Protein AF-A0A1I7V2T0-F1 (afdb_monomer_lite)

InterPro domains:
  IPR005047 7TM GPCR, serpentine receptor class xa (Srxa) [PF03383] (2-102)
  IPR005047 7TM GPCR, serpentine receptor class xa (Srxa) [PTHR23018] (2-102)

Structure (mmCIF, N/CA/C/O backbone):
data_AF-A0A1I7V2T0-F1
#
_entry.id   AF-A0A1I7V2T0-F1
#
loop_
_atom_site.group_PDB
_atom_site.id
_atom_site.type_symbol
_atom_site.label_atom_id
_atom_site.label_alt_id
_atom_site.label_comp_id
_atom_site.label_asym_id
_atom_site.label_entity_id
_atom_site.label_seq_id
_atom_site.pdbx_PDB_ins_code
_atom_site.Cartn_x
_atom_site.Cartn_y
_atom_site.Cartn_z
_atom_site.occupancy
_atom_site.B_iso_or_equiv
_atom_site.auth_seq_id
_atom_site.auth_comp_id
_atom_site.auth_asym_id
_atom_site.auth_atom_id
_atom_site.pdbx_PDB_model_num
ATOM 1 N N . MET A 1 1 ? -5.223 13.190 -27.766 1.00 43.44 1 MET A N 1
ATOM 2 C CA . MET A 1 1 ? -3.958 13.181 -28.528 1.00 43.44 1 MET A CA 1
ATOM 3 C C . MET A 1 1 ? -3.275 11.863 -28.229 1.00 43.44 1 MET A C 1
ATOM 5 O O . MET A 1 1 ? -2.917 11.641 -27.081 1.00 43.44 1 MET A O 1
ATOM 9 N N . ALA A 1 2 ? -3.218 10.951 -29.196 1.00 57.47 2 ALA A N 1
ATOM 10 C CA . ALA A 1 2 ? -2.451 9.721 -29.041 1.00 57.47 2 ALA A CA 1
ATOM 11 C C . ALA A 1 2 ? -0.997 10.034 -29.420 1.00 57.47 2 ALA A C 1
ATOM 13 O O . ALA A 1 2 ? -0.770 10.542 -30.513 1.00 57.47 2 ALA A O 1
ATOM 14 N N . MET A 1 3 ? -0.048 9.802 -28.508 1.00 62.03 3 MET A N 1
ATOM 15 C CA . MET A 1 3 ? 1.383 9.850 -28.834 1.00 62.03 3 MET A CA 1
ATOM 16 C C . MET A 1 3 ? 1.723 8.744 -29.842 1.00 62.03 3 MET A C 1
ATOM 18 O O . MET A 1 3 ? 1.101 7.676 -29.813 1.00 62.03 3 MET A O 1
ATOM 22 N N . GLU A 1 4 ? 2.686 9.035 -30.719 1.00 74.75 4 GLU A N 1
ATOM 23 C CA . GLU A 1 4 ? 3.308 8.081 -31.646 1.00 74.75 4 GLU A CA 1
ATOM 24 C C . GLU A 1 4 ? 3.986 6.930 -30.874 1.00 74.75 4 GLU A C 1
ATOM 26 O O . GLU A 1 4 ? 4.303 7.071 -29.691 1.00 74.75 4 GLU A O 1
ATOM 31 N N . ASP A 1 5 ? 4.165 5.770 -31.512 1.00 74.38 5 ASP A N 1
ATOM 32 C CA . ASP A 1 5 ? 4.470 4.524 -30.794 1.00 74.38 5 ASP A CA 1
ATOM 33 C C . ASP A 1 5 ? 5.898 4.485 -30.199 1.00 74.38 5 ASP A C 1
ATOM 35 O O . ASP A 1 5 ? 6.052 4.062 -29.055 1.00 74.38 5 ASP A O 1
ATOM 39 N N . GLU A 1 6 ? 6.926 5.005 -30.885 1.00 74.12 6 GLU A N 1
ATOM 40 C CA . GLU A 1 6 ? 8.302 5.094 -30.343 1.00 74.12 6 GLU A CA 1
ATOM 41 C C . GLU A 1 6 ? 8.414 5.934 -29.054 1.00 74.12 6 GLU A C 1
ATOM 43 O O . GLU A 1 6 ? 8.878 5.407 -28.036 1.00 74.12 6 GLU A O 1
ATOM 48 N N . PRO A 1 7 ? 7.964 7.207 -29.020 1.00 76.50 7 PRO A N 1
ATOM 49 C CA . PRO A 1 7 ? 8.045 8.005 -27.797 1.00 76.50 7 PRO A CA 1
ATOM 50 C C . PRO A 1 7 ? 7.133 7.457 -26.691 1.00 76.50 7 PRO A C 1
ATOM 52 O O . PRO A 1 7 ? 7.396 7.660 -25.503 1.00 76.50 7 PRO A O 1
ATOM 55 N N . TYR A 1 8 ? 6.067 6.737 -27.055 1.00 71.50 8 TYR A N 1
ATOM 56 C CA . TYR A 1 8 ? 5.198 6.067 -26.096 1.00 71.50 8 TYR A CA 1
ATOM 57 C C . TYR A 1 8 ? 5.885 4.876 -25.413 1.00 71.50 8 TYR A C 1
ATOM 59 O O . TYR A 1 8 ? 5.721 4.705 -24.203 1.00 71.50 8 TYR A O 1
ATOM 67 N N . GLU A 1 9 ? 6.665 4.066 -26.133 1.00 71.94 9 GLU A N 1
ATOM 68 C CA . GLU A 1 9 ? 7.402 2.943 -25.538 1.00 71.94 9 GLU A CA 1
ATOM 69 C C . GLU A 1 9 ? 8.498 3.406 -24.570 1.00 71.94 9 GLU A C 1
ATOM 71 O O . GLU A 1 9 ? 8.664 2.822 -23.493 1.00 71.94 9 GLU A O 1
ATOM 76 N N . GLU A 1 10 ? 9.203 4.487 -24.906 1.00 76.38 10 GLU A N 1
ATOM 77 C CA . GLU A 1 10 ? 10.219 5.080 -24.033 1.00 76.38 10 GLU A CA 1
ATOM 78 C C . GLU A 1 10 ? 9.585 5.662 -22.760 1.00 76.38 10 GLU A C 1
ATOM 80 O O . GLU A 1 10 ? 9.992 5.328 -21.640 1.00 76.38 10 GLU A O 1
ATOM 85 N N . PHE A 1 11 ? 8.500 6.429 -22.913 1.00 75.12 11 PHE A N 1
ATOM 86 C CA . PHE A 1 11 ? 7.703 6.912 -21.787 1.00 75.12 11 PHE A CA 1
ATOM 87 C C . PHE A 1 11 ? 7.190 5.753 -20.920 1.00 75.12 11 PHE A C 1
ATOM 89 O O . PHE A 1 11 ? 7.283 5.784 -19.692 1.00 75.12 11 PHE A O 1
ATOM 96 N N . ARG A 1 12 ? 6.694 4.683 -21.549 1.00 72.88 12 ARG A N 1
ATOM 97 C CA . ARG A 1 12 ? 6.184 3.485 -20.876 1.00 72.88 12 ARG A CA 1
ATOM 98 C C . ARG A 1 12 ? 7.263 2.733 -20.100 1.00 72.88 12 ARG A C 1
ATOM 100 O O . ARG A 1 12 ? 6.936 2.148 -19.067 1.00 72.88 12 ARG A O 1
ATOM 107 N N . ARG A 1 13 ? 8.512 2.720 -20.566 1.00 70.81 13 ARG A N 1
ATOM 108 C CA . ARG A 1 13 ? 9.634 2.092 -19.850 1.00 70.81 13 ARG A CA 1
ATOM 109 C C . ARG A 1 13 ? 10.049 2.881 -18.616 1.00 70.81 13 ARG A C 1
ATOM 111 O O . ARG A 1 13 ? 10.285 2.274 -17.577 1.00 70.81 13 ARG A O 1
ATOM 118 N N . VAL A 1 14 ? 10.118 4.206 -18.725 1.00 73.25 14 VAL A N 1
ATOM 119 C CA . VAL A 1 14 ? 10.617 5.070 -17.643 1.00 73.25 14 VAL A CA 1
ATOM 120 C C . VAL A 1 14 ? 9.523 5.378 -16.619 1.00 73.25 14 VAL A C 1
ATOM 122 O O . VAL A 1 14 ? 9.714 5.187 -15.420 1.00 73.25 14 VAL A O 1
ATOM 125 N N . PHE A 1 15 ? 8.353 5.820 -17.080 1.00 75.44 15 PHE A N 1
ATOM 126 C CA . PHE A 1 15 ? 7.267 6.285 -16.214 1.00 75.44 15 PHE A CA 1
ATOM 127 C C . PHE A 1 15 ? 6.215 5.217 -15.926 1.00 75.44 15 PHE A C 1
ATOM 129 O O . PHE A 1 15 ? 5.570 5.276 -14.882 1.00 75.44 15 PHE A O 1
ATOM 136 N N . GLY A 1 16 ? 6.044 4.228 -16.807 1.00 72.94 16 GLY A N 1
ATOM 137 C CA . GLY A 1 16 ? 5.011 3.195 -16.664 1.00 72.94 16 GLY A CA 1
ATOM 138 C C . GLY A 1 16 ? 5.056 2.444 -15.326 1.00 72.94 16 GLY A C 1
ATOM 139 O O . GLY A 1 16 ? 4.032 2.413 -14.641 1.00 72.94 16 GLY A O 1
ATOM 140 N N . PRO A 1 17 ? 6.212 1.905 -14.890 1.00 70.94 17 PRO A N 1
ATOM 141 C CA . PRO A 1 17 ? 6.327 1.206 -13.607 1.00 70.94 17 PRO A CA 1
ATOM 142 C C . PRO A 1 17 ? 6.006 2.097 -12.396 1.00 70.94 17 PRO A C 1
ATOM 144 O O . PRO A 1 17 ? 5.249 1.698 -11.511 1.00 70.94 17 PRO A O 1
ATOM 147 N N . ILE A 1 18 ? 6.522 3.331 -12.384 1.00 75.62 18 ILE A N 1
ATOM 148 C CA . ILE A 1 18 ? 6.302 4.299 -11.296 1.00 75.62 18 ILE A CA 1
ATO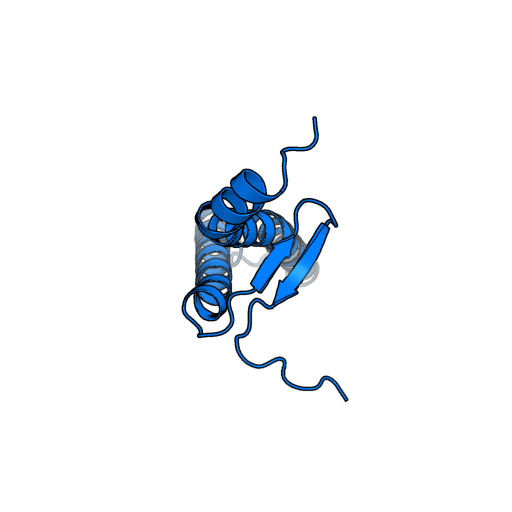M 149 C C . ILE A 1 18 ? 4.821 4.669 -11.216 1.00 75.62 18 ILE A C 1
ATOM 151 O O . ILE A 1 18 ? 4.216 4.640 -10.142 1.00 75.62 18 ILE A O 1
ATOM 155 N N . LEU A 1 19 ? 4.224 4.997 -12.360 1.00 78.00 19 LEU A N 1
ATOM 156 C CA . LEU A 1 19 ? 2.826 5.384 -12.453 1.00 78.00 19 LEU A CA 1
ATOM 157 C C . LEU A 1 19 ? 1.907 4.221 -12.070 1.00 78.00 19 LEU A C 1
ATOM 159 O O . LEU A 1 19 ? 0.942 4.421 -11.342 1.00 78.00 19 LEU A O 1
ATOM 163 N N . THR A 1 20 ? 2.248 3.000 -12.487 1.00 76.19 20 THR A N 1
ATOM 164 C CA . THR A 1 20 ? 1.506 1.778 -12.158 1.00 76.19 20 THR A CA 1
ATOM 165 C C . THR A 1 20 ? 1.426 1.548 -10.655 1.00 76.19 20 THR A C 1
ATOM 167 O O . THR A 1 20 ? 0.336 1.325 -10.129 1.00 76.19 20 THR A O 1
ATOM 170 N N . ILE A 1 21 ? 2.552 1.647 -9.949 1.00 77.81 21 ILE A N 1
ATOM 171 C CA . ILE A 1 21 ? 2.595 1.448 -8.496 1.00 77.81 21 ILE A CA 1
ATOM 172 C C . ILE A 1 21 ? 1.808 2.525 -7.773 1.00 77.81 21 ILE A C 1
ATOM 174 O O . ILE A 1 21 ? 1.004 2.204 -6.904 1.00 77.81 21 ILE A O 1
ATOM 178 N N . ASN A 1 22 ? 1.992 3.789 -8.156 1.00 81.12 22 ASN A N 1
ATOM 179 C CA . ASN A 1 22 ? 1.267 4.890 -7.534 1.00 81.12 22 ASN A CA 1
ATOM 180 C C . ASN A 1 22 ? -0.242 4.758 -7.773 1.00 81.12 22 ASN A C 1
ATOM 182 O O . ASN A 1 22 ? -1.015 4.821 -6.824 1.00 81.12 22 ASN A O 1
ATOM 186 N N . CYS A 1 23 ? -0.676 4.510 -9.011 1.00 78.81 23 CYS A N 1
ATOM 187 C CA . CYS A 1 23 ? -2.091 4.308 -9.324 1.00 78.81 23 CYS A CA 1
ATOM 188 C C . CYS A 1 23 ? -2.688 3.121 -8.559 1.00 78.81 23 CYS A C 1
ATOM 190 O O . CYS A 1 23 ? -3.786 3.242 -8.021 1.00 78.81 23 CYS A O 1
ATOM 192 N N . THR A 1 24 ? -1.966 2.001 -8.472 1.00 80.69 24 THR A N 1
ATOM 193 C CA . THR A 1 24 ? -2.431 0.819 -7.730 1.00 80.69 24 THR A CA 1
ATOM 194 C C . THR A 1 24 ? -2.501 1.109 -6.231 1.00 80.69 24 THR A C 1
ATOM 196 O O . THR A 1 24 ? -3.508 0.807 -5.600 1.00 80.69 24 THR A O 1
ATOM 199 N N . PHE A 1 25 ? -1.505 1.803 -5.674 1.00 83.69 25 PHE A N 1
ATOM 200 C CA . PHE A 1 25 ? -1.518 2.248 -4.283 1.00 83.69 25 PHE A CA 1
ATOM 201 C C . PHE A 1 25 ? -2.725 3.150 -3.984 1.00 83.69 25 PHE A C 1
ATOM 203 O O . PHE A 1 25 ? -3.459 2.894 -3.033 1.00 83.69 25 PHE A O 1
ATOM 210 N N . PHE A 1 26 ? -2.982 4.169 -4.811 1.00 84.56 26 PHE A N 1
ATOM 211 C CA . PHE A 1 26 ? -4.133 5.062 -4.636 1.00 84.56 26 PHE A CA 1
ATOM 212 C C . PHE A 1 26 ? -5.482 4.360 -4.817 1.00 84.56 26 PHE A C 1
ATOM 214 O O . PHE A 1 26 ? -6.477 4.835 -4.274 1.00 84.56 26 PHE A O 1
ATOM 221 N N . TYR A 1 27 ? -5.529 3.252 -5.554 1.00 83.12 27 TYR A N 1
ATOM 222 C CA . TYR A 1 27 ? -6.728 2.433 -5.701 1.00 83.12 27 TYR A CA 1
ATOM 223 C C . TYR A 1 27 ? -6.958 1.509 -4.493 1.00 83.12 27 TYR A C 1
ATOM 225 O O . TYR A 1 27 ? -8.066 1.447 -3.963 1.00 83.12 27 TYR A O 1
ATOM 233 N N . GLU A 1 28 ? -5.921 0.815 -4.019 1.00 82.69 28 GLU A N 1
ATOM 234 C CA . GLU A 1 28 ? -6.039 -0.143 -2.912 1.00 82.69 28 GLU A CA 1
ATOM 235 C C . GLU A 1 28 ? -6.121 0.530 -1.536 1.00 82.69 28 GLU A C 1
ATOM 237 O O . GLU A 1 28 ? -6.867 0.091 -0.660 1.00 82.69 28 GLU A O 1
ATOM 242 N N . HIS A 1 29 ? -5.398 1.632 -1.332 1.00 84.00 29 HIS A N 1
ATOM 243 C CA . HIS A 1 29 ? -5.374 2.352 -0.063 1.00 84.00 29 HIS A CA 1
ATOM 244 C C . HIS A 1 29 ? -6.773 2.749 0.468 1.00 84.00 29 HIS A C 1
ATOM 246 O O . HIS A 1 29 ? -7.078 2.420 1.620 1.00 84.00 29 HIS A O 1
ATOM 252 N N . PRO A 1 30 ? -7.677 3.380 -0.313 1.00 86.50 30 PRO A N 1
ATOM 253 C CA . PRO A 1 30 ? -9.024 3.708 0.159 1.00 86.50 30 PRO A CA 1
ATOM 254 C C . PRO A 1 30 ? -9.885 2.471 0.458 1.00 86.50 30 PRO A C 1
ATOM 256 O O . PRO A 1 30 ? -10.734 2.533 1.352 1.00 86.50 30 PRO A O 1
ATOM 259 N N . LEU A 1 31 ? -9.662 1.340 -0.225 1.00 87.38 31 LEU A N 1
ATOM 260 C CA . LEU A 1 31 ? -10.334 0.074 0.090 1.00 87.38 31 LEU A CA 1
ATOM 261 C C . LEU A 1 31 ? -9.917 -0.431 1.477 1.00 87.38 31 LEU A C 1
ATOM 263 O O . LEU A 1 31 ? -10.779 -0.755 2.297 1.00 87.38 31 LEU A O 1
ATOM 267 N N . TYR A 1 32 ? -8.617 -0.412 1.784 1.00 84.69 32 TYR A N 1
ATOM 268 C CA . TYR A 1 32 ? -8.111 -0.783 3.109 1.00 84.69 32 TYR A CA 1
ATOM 269 C C . TYR A 1 32 ? -8.609 0.149 4.218 1.00 84.69 32 TYR A C 1
ATOM 271 O O . TYR A 1 32 ? -9.003 -0.323 5.287 1.00 84.69 32 TYR A O 1
ATOM 279 N N . LEU A 1 33 ? -8.656 1.462 3.971 1.00 86.31 33 LEU A N 1
ATOM 280 C CA . LEU A 1 33 ? -9.212 2.422 4.931 1.00 86.31 33 LEU A CA 1
ATOM 281 C C . LEU A 1 33 ? -10.699 2.180 5.191 1.00 86.31 33 LEU A C 1
ATOM 283 O O . LEU A 1 33 ? -11.155 2.263 6.332 1.00 86.31 33 LEU A O 1
ATOM 287 N N . THR A 1 34 ? -11.453 1.849 4.144 1.00 88.31 34 THR A N 1
ATOM 288 C CA . THR A 1 34 ? -12.880 1.544 4.253 1.00 88.31 34 THR A CA 1
ATOM 289 C C . THR A 1 34 ? -13.102 0.270 5.066 1.00 88.31 34 THR A C 1
ATOM 291 O O . THR A 1 34 ? -13.926 0.269 5.979 1.00 88.31 34 THR A O 1
ATOM 294 N N . LEU A 1 35 ? -12.318 -0.785 4.817 1.00 87.69 35 LEU A N 1
ATOM 295 C CA . LEU A 1 35 ? -12.308 -2.003 5.635 1.00 87.69 35 LEU A CA 1
ATOM 296 C C . LEU A 1 35 ? -12.017 -1.701 7.110 1.00 87.69 35 LEU A C 1
ATOM 298 O O . LEU A 1 35 ? -12.736 -2.176 7.989 1.00 87.69 35 LEU A O 1
ATOM 302 N N . LEU A 1 36 ? -11.015 -0.866 7.389 1.00 86.25 36 LEU A N 1
ATOM 303 C CA . LEU A 1 36 ? -10.652 -0.478 8.751 1.00 86.25 36 LEU A CA 1
ATOM 304 C C . LEU A 1 36 ? -11.802 0.268 9.449 1.00 86.25 36 LEU A C 1
ATOM 306 O O . LEU A 1 36 ? -12.150 -0.058 10.587 1.00 86.25 36 LEU A O 1
ATOM 310 N N . MET A 1 37 ? -12.447 1.212 8.758 1.00 85.44 37 MET A N 1
ATOM 311 C CA . MET A 1 37 ? -13.620 1.923 9.279 1.00 85.44 37 MET A CA 1
ATOM 312 C C . MET A 1 37 ? -14.821 0.995 9.519 1.00 85.44 37 MET A C 1
ATOM 314 O O . MET A 1 37 ? -15.550 1.176 10.496 1.00 85.44 37 MET A O 1
ATOM 318 N N . ILE A 1 38 ? -15.031 -0.012 8.665 1.00 89.06 38 ILE A N 1
ATOM 319 C CA . ILE A 1 38 ? -16.078 -1.026 8.861 1.00 89.06 38 ILE A CA 1
ATOM 320 C C . ILE A 1 38 ? -15.789 -1.848 10.119 1.00 89.06 38 ILE A C 1
ATOM 322 O O . ILE A 1 38 ? -16.666 -1.979 10.970 1.00 89.06 38 ILE A O 1
ATOM 326 N N . ILE A 1 39 ? -14.558 -2.340 10.287 1.00 86.50 39 ILE A N 1
ATOM 327 C CA . ILE A 1 39 ? -14.149 -3.106 11.475 1.00 86.50 39 ILE A CA 1
ATOM 328 C C . ILE A 1 39 ? -14.342 -2.271 12.744 1.00 86.50 39 ILE A C 1
ATOM 330 O O . ILE A 1 39 ? -14.896 -2.763 13.726 1.00 86.50 39 ILE A O 1
ATOM 334 N N . GLN A 1 40 ? -13.959 -0.992 12.711 1.00 83.81 40 GLN A N 1
ATOM 335 C CA . GLN A 1 40 ? -14.185 -0.066 13.819 1.00 83.81 40 GLN A CA 1
ATOM 336 C C . GLN A 1 40 ? -15.673 0.043 14.179 1.00 83.81 40 GLN A C 1
ATOM 338 O O . GLN A 1 40 ? -16.025 -0.014 15.359 1.00 83.81 40 GLN A O 1
ATOM 343 N N . ARG A 1 41 ? -16.554 0.181 13.177 1.00 84.62 41 ARG A N 1
ATOM 344 C CA . ARG A 1 41 ? -18.009 0.262 13.386 1.00 84.62 41 ARG A CA 1
ATOM 345 C C . ARG A 1 41 ? -18.577 -1.032 13.958 1.00 84.62 41 ARG A C 1
ATOM 347 O O . ARG A 1 41 ? -19.373 -0.966 14.887 1.00 84.62 41 ARG A O 1
ATOM 354 N N . ILE A 1 42 ? -18.141 -2.189 13.462 1.00 87.25 42 ILE A N 1
ATOM 355 C CA . ILE A 1 42 ? -18.548 -3.498 13.992 1.00 87.25 42 ILE A CA 1
ATOM 356 C C . ILE A 1 42 ? -18.123 -3.622 15.461 1.00 87.25 42 ILE A C 1
ATOM 358 O O . ILE A 1 42 ? -18.928 -3.980 16.317 1.00 87.25 42 ILE A O 1
ATOM 362 N N . TYR A 1 43 ? -16.880 -3.260 15.779 1.00 81.44 43 TYR A N 1
ATOM 363 C CA . TYR A 1 43 ? -16.353 -3.357 17.137 1.00 81.44 43 TYR A CA 1
ATOM 364 C C . TYR A 1 43 ? -17.082 -2.432 18.123 1.00 81.44 43 TYR A C 1
ATOM 366 O O . TYR A 1 43 ? -17.369 -2.834 19.250 1.00 81.44 43 TYR A O 1
ATOM 374 N N . ALA A 1 44 ? -17.442 -1.221 17.687 1.00 82.19 44 ALA A N 1
ATOM 375 C CA . ALA A 1 44 ? -18.227 -0.282 18.486 1.00 82.19 44 ALA A CA 1
ATOM 376 C C . ALA A 1 44 ? -19.646 -0.797 18.798 1.00 82.19 44 ALA A C 1
ATOM 378 O O . ALA A 1 44 ? -20.170 -0.504 19.869 1.00 82.19 44 ALA A O 1
ATOM 379 N N . VAL A 1 45 ? -20.253 -1.584 17.899 1.00 83.50 45 VAL A N 1
ATOM 380 C CA . VAL A 1 45 ? -21.568 -2.212 18.127 1.00 83.50 45 VAL A CA 1
ATOM 381 C C . VAL A 1 45 ? -21.485 -3.313 19.187 1.00 83.50 45 VAL A C 1
ATOM 383 O O . VAL A 1 45 ? -22.352 -3.389 20.054 1.00 83.50 45 VAL A O 1
ATOM 386 N N . PHE A 1 46 ? -20.439 -4.144 19.160 1.00 82.88 46 PHE A N 1
ATOM 387 C CA . PHE A 1 46 ? -20.268 -5.218 20.146 1.00 82.88 46 PHE A CA 1
ATOM 388 C C . PHE A 1 46 ? -19.792 -4.718 21.519 1.00 82.88 46 PHE A C 1
ATOM 390 O O . PHE A 1 46 ? -20.161 -5.281 22.550 1.00 82.88 46 PHE A O 1
ATOM 397 N N . GLN A 1 47 ? -18.951 -3.683 21.554 1.00 77.00 47 GLN A N 1
ATOM 398 C CA . GLN A 1 47 ? -18.334 -3.157 22.775 1.00 77.00 47 GLN A CA 1
ATOM 399 C C . GLN A 1 47 ? -18.365 -1.615 22.768 1.00 77.00 47 GLN A C 1
ATOM 401 O O . GLN A 1 47 ? -17.347 -0.977 22.481 1.00 77.00 47 GLN A O 1
ATOM 406 N N . PRO A 1 48 ? -19.499 -0.987 23.135 1.00 66.88 48 PRO A N 1
ATOM 407 C CA . PRO A 1 48 ? -19.674 0.469 23.057 1.00 66.88 48 PRO A CA 1
ATOM 408 C C . PRO A 1 48 ? -18.745 1.271 23.988 1.00 66.88 48 PRO A C 1
ATOM 410 O O . PRO A 1 48 ? -18.549 2.464 23.776 1.00 66.88 48 PRO A O 1
ATOM 413 N N . PHE A 1 49 ? -18.137 0.630 24.994 1.00 63.66 49 PHE A N 1
ATOM 414 C CA . PHE A 1 49 ? -17.241 1.267 25.971 1.00 63.66 49 PHE A CA 1
ATOM 415 C C . PHE A 1 49 ? -15.746 0.965 25.769 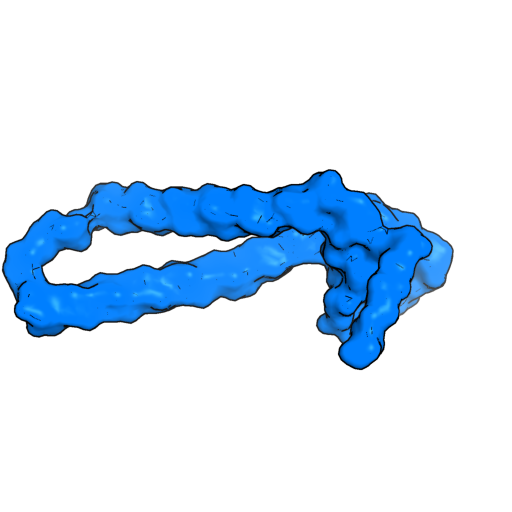1.00 63.66 49 PHE A C 1
ATOM 417 O O . PHE A 1 49 ? -14.921 1.368 26.593 1.00 63.66 49 PHE A O 1
ATOM 424 N N . ASN A 1 50 ? -15.348 0.289 24.685 1.00 60.06 50 ASN A N 1
ATOM 425 C CA . ASN A 1 50 ? -13.939 -0.059 24.495 1.00 60.06 50 ASN A CA 1
ATOM 426 C C . ASN A 1 50 ? -13.090 1.118 23.987 1.00 60.06 50 ASN A C 1
ATOM 428 O O . ASN A 1 50 ? -13.208 1.569 22.850 1.00 60.06 50 ASN A O 1
ATOM 432 N N . ARG A 1 51 ? -12.115 1.544 24.805 1.00 62.91 51 ARG A N 1
ATOM 433 C CA . ARG A 1 51 ? -11.144 2.624 24.517 1.00 62.91 51 ARG A CA 1
ATOM 434 C C . ARG A 1 51 ? -9.988 2.201 23.591 1.00 62.91 51 ARG A C 1
ATOM 436 O O . ARG A 1 51 ? -8.925 2.824 23.577 1.00 62.91 51 ARG A O 1
ATOM 443 N N . HIS A 1 52 ? -10.171 1.120 22.833 1.00 62.16 52 HIS A N 1
ATOM 444 C CA . HIS A 1 52 ? -9.162 0.599 21.906 1.00 62.16 52 HIS A CA 1
ATOM 445 C C . HIS A 1 52 ? -9.019 1.477 20.652 1.00 62.16 52 HIS A C 1
ATOM 447 O O . HIS A 1 52 ? -7.905 1.659 20.164 1.00 62.16 52 HIS A O 1
ATOM 453 N N . PHE A 1 53 ? -10.107 2.114 20.209 1.00 61.25 53 PHE A N 1
ATOM 454 C CA . PHE A 1 53 ? -10.145 3.023 19.059 1.00 61.25 53 PHE A CA 1
ATOM 455 C C . PHE A 1 53 ? -10.049 4.499 19.479 1.00 61.25 53 PHE A C 1
ATOM 457 O O . PHE A 1 53 ? -10.942 5.302 19.226 1.00 61.25 53 PHE A O 1
ATOM 464 N N . THR A 1 54 ? -8.956 4.871 20.149 1.00 69.69 54 THR A N 1
ATOM 465 C CA . THR A 1 54 ? -8.649 6.294 20.383 1.00 69.69 54 THR A CA 1
ATOM 466 C C . THR A 1 54 ? -8.002 6.906 19.134 1.00 69.69 54 THR A C 1
ATOM 468 O O . THR A 1 54 ? -7.249 6.217 18.440 1.00 69.69 54 THR A O 1
ATOM 471 N N . THR A 1 55 ? -8.232 8.196 18.865 1.00 70.31 55 THR A N 1
ATOM 472 C CA . THR A 1 55 ? -7.763 8.907 17.654 1.00 70.31 55 THR A CA 1
ATOM 473 C C . THR A 1 55 ? -6.268 8.709 17.373 1.00 70.31 55 THR A C 1
ATOM 475 O O . THR A 1 55 ? -5.872 8.524 16.225 1.00 70.31 55 THR A O 1
ATOM 478 N N . GLY A 1 56 ? -5.434 8.662 18.419 1.00 74.19 56 GLY A N 1
ATOM 479 C CA . GLY A 1 56 ? -3.991 8.435 18.281 1.00 74.19 56 GLY A CA 1
ATOM 480 C C . GLY A 1 56 ? -3.608 7.019 17.829 1.00 74.19 56 GLY A C 1
ATOM 481 O O . GLY A 1 56 ? -2.691 6.859 17.032 1.00 74.19 56 GLY A O 1
ATOM 482 N N . LYS A 1 57 ? -4.325 5.980 18.280 1.00 77.56 57 LYS A N 1
ATOM 483 C CA . LYS A 1 57 ? -4.057 4.592 17.858 1.00 77.56 57 LYS A CA 1
ATOM 484 C C . LYS A 1 57 ? -4.547 4.337 16.433 1.00 77.56 57 LYS A C 1
ATOM 486 O O . LYS A 1 57 ? -3.890 3.620 15.689 1.00 77.56 57 LYS A O 1
ATOM 491 N N . LEU A 1 58 ? -5.651 4.975 16.036 1.00 79.88 58 LEU A N 1
ATOM 492 C CA . LEU A 1 58 ? -6.189 4.896 14.675 1.00 79.88 58 LEU A CA 1
ATOM 493 C C . LEU A 1 58 ? -5.179 5.384 13.626 1.00 79.88 58 LEU A C 1
ATOM 495 O O . LEU A 1 58 ? -4.998 4.735 12.599 1.00 79.88 58 LEU A O 1
ATOM 499 N N 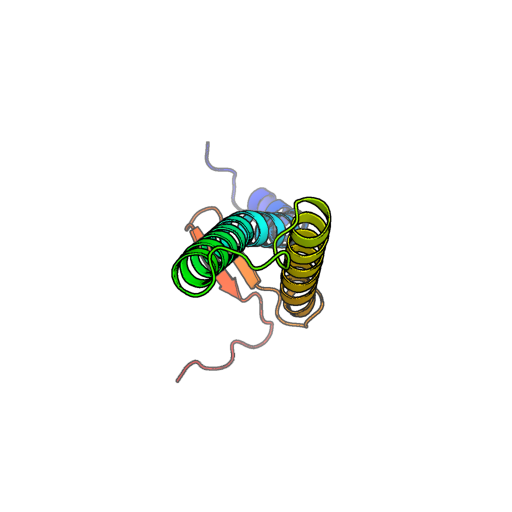. TRP A 1 59 ? -4.480 6.484 13.916 1.00 81.50 59 TRP A N 1
ATOM 500 C CA . TRP A 1 59 ? -3.410 7.002 13.061 1.00 81.50 59 TRP A CA 1
ATOM 501 C C . TRP A 1 59 ? -2.268 6.002 12.875 1.00 81.50 59 TRP A C 1
ATOM 503 O O . TRP A 1 59 ? -1.779 5.830 11.762 1.00 81.50 59 TRP A O 1
ATOM 513 N N . ILE A 1 60 ? -1.888 5.295 13.941 1.00 84.94 60 ILE A N 1
ATOM 514 C CA . ILE A 1 60 ? -0.852 4.257 13.879 1.00 84.94 60 ILE A CA 1
ATOM 515 C C . ILE A 1 60 ? -1.324 3.079 13.018 1.00 84.94 60 ILE A C 1
ATOM 517 O O . ILE A 1 60 ? -0.581 2.640 12.145 1.00 84.94 60 ILE A O 1
ATOM 521 N N . TYR A 1 61 ? -2.558 2.596 13.204 1.00 82.94 61 TYR A N 1
ATOM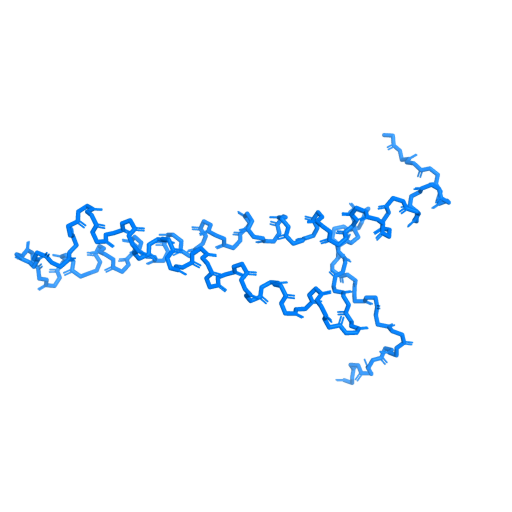 522 C CA . TYR A 1 61 ? -3.103 1.509 12.380 1.00 82.94 61 TYR A CA 1
ATOM 523 C C . TYR A 1 61 ? -3.174 1.887 10.895 1.00 82.94 61 TYR A C 1
ATOM 525 O O . TYR A 1 61 ? -2.779 1.096 10.043 1.00 82.94 61 TYR A O 1
ATOM 533 N N . CYS A 1 62 ? -3.614 3.110 10.591 1.00 84.06 62 CYS A N 1
ATOM 534 C CA . CYS A 1 62 ? -3.619 3.651 9.235 1.00 84.06 62 CYS A CA 1
ATOM 535 C C . CYS A 1 62 ? -2.198 3.712 8.647 1.00 84.06 62 CYS A C 1
ATOM 537 O O . CYS A 1 62 ? -1.962 3.216 7.549 1.00 84.06 62 CYS A O 1
ATOM 539 N N . GLY A 1 63 ? -1.230 4.235 9.408 1.00 85.75 63 GLY A N 1
ATOM 540 C CA . GLY A 1 63 ? 0.167 4.322 8.983 1.00 85.75 63 GLY A CA 1
ATOM 541 C C . GLY A 1 63 ? 0.805 2.958 8.708 1.00 85.75 63 GLY A C 1
ATOM 542 O O . GLY A 1 63 ? 1.460 2.788 7.682 1.00 85.75 63 GLY A O 1
ATOM 543 N N . ILE A 1 64 ? 0.570 1.965 9.573 1.00 87.62 64 ILE A N 1
ATOM 544 C CA . ILE A 1 64 ? 1.071 0.594 9.378 1.00 87.62 64 ILE A CA 1
ATOM 545 C C . ILE A 1 64 ? 0.462 -0.030 8.114 1.00 87.62 64 ILE A C 1
ATOM 547 O O . ILE A 1 64 ? 1.189 -0.622 7.319 1.00 87.62 64 ILE A O 1
ATOM 551 N N . MET A 1 65 ? -0.846 0.140 7.892 1.00 85.25 65 MET A N 1
ATOM 552 C CA . MET A 1 65 ? -1.531 -0.372 6.697 1.00 85.25 65 MET A CA 1
ATOM 553 C C . MET A 1 65 ? -1.011 0.269 5.405 1.00 85.25 65 MET A C 1
ATOM 555 O O . MET A 1 65 ? -0.796 -0.430 4.413 1.00 85.25 65 MET A O 1
ATOM 559 N N . THR A 1 66 ? -0.759 1.580 5.419 1.00 85.44 66 THR A N 1
ATOM 560 C CA . THR A 1 66 ? -0.115 2.293 4.308 1.00 85.44 66 THR A CA 1
ATOM 561 C C . THR A 1 66 ? 1.255 1.708 3.998 1.00 85.44 66 THR A C 1
ATOM 563 O O . THR A 1 66 ? 1.545 1.394 2.845 1.00 85.44 66 THR A O 1
ATOM 566 N N . LEU A 1 67 ? 2.082 1.520 5.028 1.00 86.69 67 LEU A N 1
ATOM 567 C CA . LEU A 1 67 ? 3.442 1.012 4.877 1.00 86.69 67 LEU A CA 1
ATOM 568 C C . LEU A 1 67 ? 3.445 -0.423 4.330 1.00 86.69 67 LEU A C 1
ATOM 570 O O . LEU A 1 67 ? 4.196 -0.736 3.412 1.00 86.69 67 LEU A O 1
ATOM 574 N N . PHE A 1 68 ? 2.559 -1.276 4.846 1.00 85.50 68 PHE A N 1
ATOM 575 C CA . PHE A 1 68 ? 2.412 -2.659 4.396 1.00 85.50 68 PHE A CA 1
ATOM 576 C C . PHE A 1 68 ? 1.952 -2.754 2.934 1.00 85.50 68 PHE A C 1
ATOM 578 O O . PHE A 1 68 ? 2.512 -3.532 2.159 1.00 85.50 68 PHE A O 1
ATOM 585 N N . SER A 1 69 ? 0.979 -1.926 2.539 1.00 81.38 69 SER A N 1
ATOM 586 C CA . SER A 1 69 ? 0.503 -1.853 1.150 1.00 81.38 69 SER A CA 1
ATOM 587 C C . SER A 1 69 ? 1.629 -1.406 0.215 1.00 81.38 69 SER A C 1
ATOM 589 O O . SER A 1 69 ? 1.862 -2.018 -0.824 1.00 81.38 69 SER A O 1
ATOM 591 N N . TRP A 1 70 ? 2.396 -0.391 0.624 1.00 80.50 70 TRP A N 1
ATOM 592 C CA . TRP A 1 70 ? 3.524 0.119 -0.153 1.00 80.50 70 TRP A CA 1
ATOM 593 C C . TRP A 1 70 ? 4.628 -0.927 -0.337 1.00 80.50 70 TRP A C 1
ATOM 595 O O . TRP A 1 70 ? 5.131 -1.103 -1.443 1.00 80.50 70 TRP A O 1
ATOM 605 N N . ILE A 1 71 ? 4.986 -1.654 0.727 1.00 82.62 71 ILE A N 1
ATOM 606 C CA . ILE A 1 71 ? 5.986 -2.731 0.668 1.00 82.62 71 ILE A CA 1
ATOM 607 C C . ILE A 1 71 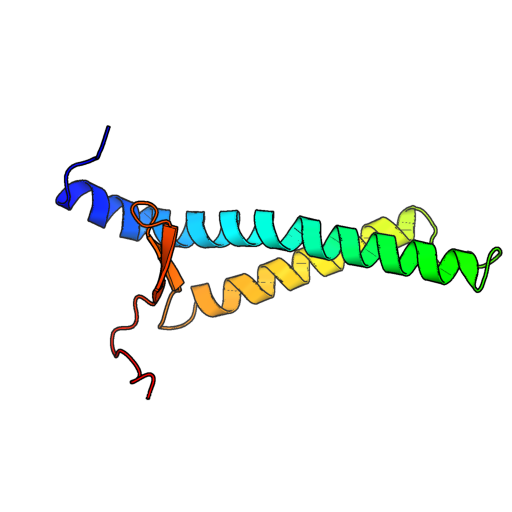? 5.511 -3.857 -0.254 1.00 82.62 71 ILE A C 1
ATOM 609 O O . ILE A 1 71 ? 6.283 -4.326 -1.086 1.00 82.62 71 ILE A O 1
ATOM 613 N N . SER A 1 72 ? 4.238 -4.248 -0.154 1.00 77.31 72 SER A N 1
ATOM 614 C CA . SER A 1 72 ? 3.656 -5.309 -0.986 1.00 77.31 72 SER A CA 1
ATOM 615 C C . SER A 1 72 ? 3.702 -4.971 -2.479 1.00 77.31 72 SER A C 1
ATOM 617 O O . SER A 1 72 ? 3.954 -5.852 -3.295 1.00 77.31 72 SER A O 1
ATOM 619 N N . LEU A 1 73 ? 3.539 -3.691 -2.832 1.00 74.75 73 LEU A N 1
ATOM 620 C CA . LEU A 1 73 ? 3.671 -3.170 -4.198 1.00 74.75 73 LEU A CA 1
ATOM 621 C C . LEU A 1 73 ? 5.130 -3.005 -4.654 1.00 74.75 73 LEU A C 1
ATOM 623 O O . LEU A 1 73 ? 5.416 -3.062 -5.849 1.00 74.75 73 LEU A O 1
ATOM 627 N N . LEU A 1 74 ? 6.065 -2.832 -3.718 1.00 75.19 74 LEU A N 1
ATOM 628 C CA . LEU A 1 74 ? 7.497 -2.732 -4.007 1.00 75.19 74 LEU A CA 1
ATOM 629 C C . LEU A 1 74 ? 8.108 -4.088 -4.401 1.00 75.19 74 LEU A C 1
ATOM 631 O O . LEU A 1 74 ? 9.045 -4.144 -5.191 1.00 75.19 74 LEU A O 1
ATOM 635 N N . ILE A 1 75 ? 7.580 -5.193 -3.872 1.00 72.06 75 ILE A N 1
ATOM 636 C CA . ILE A 1 75 ? 8.052 -6.554 -4.178 1.00 72.06 75 ILE A CA 1
ATOM 637 C C . ILE A 1 75 ? 7.968 -6.883 -5.686 1.00 72.06 75 ILE A C 1
ATOM 639 O O . ILE A 1 75 ? 8.991 -7.273 -6.259 1.00 72.06 75 ILE A O 1
ATOM 643 N N . PRO A 1 76 ? 6.821 -6.704 -6.378 1.00 65.50 76 PRO A N 1
ATOM 644 C CA . PRO A 1 76 ? 6.739 -6.923 -7.823 1.00 65.50 76 PRO A CA 1
ATOM 645 C C . PRO A 1 76 ? 7.472 -5.849 -8.641 1.00 65.50 76 PRO A C 1
ATOM 647 O O . PRO A 1 76 ? 7.745 -6.08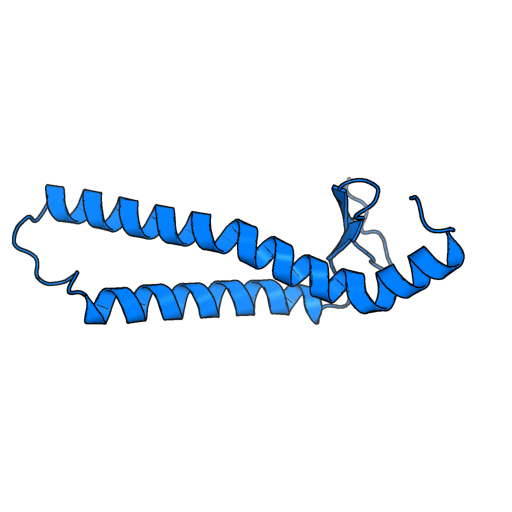2 -9.814 1.00 65.50 76 PRO A O 1
ATOM 650 N N . PHE A 1 77 ? 7.818 -4.697 -8.052 1.00 66.31 77 PHE A N 1
ATOM 651 C CA . PHE A 1 77 ? 8.649 -3.679 -8.708 1.00 66.31 77 PHE A CA 1
ATOM 652 C C . PHE A 1 77 ? 10.112 -4.107 -8.841 1.00 66.31 77 PHE A C 1
ATOM 654 O O . PHE A 1 77 ? 10.725 -3.872 -9.876 1.00 66.31 77 PHE A O 1
ATOM 661 N N . PHE A 1 78 ? 10.664 -4.722 -7.790 1.00 65.62 78 PHE A N 1
ATOM 662 C CA . PHE A 1 78 ? 12.050 -5.199 -7.765 1.00 65.62 78 PHE A CA 1
ATOM 663 C C . PHE A 1 78 ? 12.226 -6.619 -8.317 1.00 65.62 78 PHE A C 1
ATOM 665 O O . PHE A 1 78 ? 13.359 -7.059 -8.494 1.00 65.62 78 PHE A O 1
ATOM 672 N N . SER A 1 79 ? 11.136 -7.342 -8.580 1.00 60.06 79 SER A N 1
ATOM 673 C CA . SER A 1 79 ? 11.194 -8.675 -9.188 1.00 60.06 79 SER A CA 1
ATOM 674 C C . SER A 1 79 ? 11.443 -8.596 -10.701 1.00 60.06 79 SER A C 1
ATOM 676 O O . SER A 1 79 ? 11.011 -7.651 -11.355 1.00 60.06 79 SER A O 1
ATOM 678 N N . ASP A 1 80 ? 12.054 -9.637 -11.280 1.00 56.44 80 ASP A N 1
ATOM 679 C CA . ASP A 1 80 ? 12.388 -9.780 -12.716 1.00 56.44 80 ASP A CA 1
ATOM 680 C C . ASP A 1 80 ? 11.190 -9.707 -13.699 1.00 56.44 80 ASP A C 1
ATOM 682 O O . ASP A 1 80 ? 11.359 -9.770 -14.918 1.00 56.44 80 ASP A O 1
ATOM 686 N N . CYS A 1 81 ? 9.970 -9.555 -13.181 1.00 63.31 81 CYS A N 1
ATOM 687 C CA . CYS A 1 81 ? 8.712 -9.482 -13.918 1.00 63.31 81 CYS A CA 1
ATOM 688 C C . CYS A 1 81 ? 7.872 -8.275 -13.463 1.00 63.31 81 CYS A C 1
ATOM 690 O O . CYS A 1 81 ? 6.842 -8.450 -12.803 1.00 63.31 81 CYS A O 1
ATOM 692 N N . PRO A 1 82 ? 8.270 -7.038 -13.806 1.00 59.75 82 PRO A N 1
ATOM 693 C CA . PRO A 1 82 ? 7.511 -5.865 -13.408 1.00 59.75 82 PRO A CA 1
ATOM 694 C C . PRO A 1 82 ? 6.150 -5.839 -14.120 1.00 59.75 82 PRO A C 1
ATOM 696 O O . PRO A 1 82 ? 6.046 -5.908 -15.352 1.00 59.75 82 PRO A O 1
ATOM 699 N N . VAL A 1 83 ? 5.081 -5.728 -13.331 1.00 60.59 83 VAL A N 1
ATOM 700 C CA . VAL A 1 83 ? 3.721 -5.496 -13.834 1.00 60.59 83 VAL A CA 1
ATOM 701 C C . VAL A 1 83 ? 3.628 -4.032 -14.263 1.00 60.59 83 VAL A C 1
ATOM 703 O O . VAL A 1 83 ? 3.768 -3.136 -13.435 1.00 60.59 83 VAL A O 1
ATOM 706 N N . ASN A 1 84 ? 3.397 -3.771 -15.551 1.00 60.72 84 ASN A N 1
ATOM 707 C CA . ASN A 1 84 ? 3.288 -2.414 -16.088 1.00 60.72 84 ASN A CA 1
ATOM 708 C C . ASN A 1 84 ? 1.904 -2.205 -16.716 1.00 60.72 84 ASN A C 1
ATOM 710 O O . ASN A 1 84 ? 1.550 -2.846 -17.712 1.00 60.72 84 ASN A O 1
ATOM 714 N N . ILE A 1 85 ? 1.112 -1.281 -16.172 1.00 59.28 85 ILE A N 1
ATOM 715 C CA . ILE A 1 85 ? -0.205 -0.931 -16.714 1.00 59.28 85 ILE A CA 1
ATOM 716 C C . ILE A 1 85 ? -0.016 -0.285 -18.082 1.00 59.28 85 ILE A C 1
ATOM 718 O O . ILE A 1 85 ? 0.650 0.740 -18.226 1.00 59.28 85 ILE A O 1
ATOM 722 N N . ASN A 1 86 ? -0.590 -0.888 -19.119 1.00 56.94 86 ASN A N 1
ATOM 723 C CA . ASN A 1 86 ? -0.727 -0.242 -20.416 1.00 56.94 86 ASN A CA 1
ATOM 724 C C . ASN A 1 86 ? -1.827 0.811 -20.322 1.00 56.94 86 ASN A C 1
ATOM 726 O O . ASN A 1 86 ? -3.008 0.483 -20.295 1.00 56.94 86 ASN A O 1
ATOM 730 N N . GLN A 1 87 ? -1.429 2.083 -20.250 1.00 56.66 87 GLN A N 1
ATOM 731 C CA . GLN A 1 87 ? -2.370 3.197 -20.145 1.00 56.66 87 GLN A CA 1
ATOM 732 C C . GLN A 1 87 ? -3.255 3.369 -21.387 1.00 56.66 87 GLN A C 1
ATOM 734 O O . GLN A 1 87 ? -4.320 3.963 -21.275 1.00 56.66 87 GLN A O 1
ATOM 739 N N . ARG A 1 88 ? -2.855 2.848 -22.557 1.00 55.31 88 ARG A N 1
ATOM 740 C CA . ARG A 1 88 ? -3.658 2.933 -23.789 1.00 55.31 88 ARG A CA 1
ATOM 741 C C . ARG A 1 88 ? -4.821 1.937 -23.784 1.00 55.31 88 ARG A C 1
ATOM 743 O O . ARG A 1 88 ? -5.861 2.212 -24.369 1.00 55.31 88 ARG A O 1
ATOM 750 N N . THR A 1 89 ? -4.644 0.794 -23.123 1.00 57.28 89 THR A N 1
ATOM 751 C CA . THR A 1 89 ? -5.631 -0.300 -23.058 1.00 57.28 89 THR A CA 1
ATOM 752 C C . THR A 1 89 ? -6.209 -0.518 -21.660 1.00 57.28 89 THR A C 1
ATOM 754 O O . THR A 1 89 ? -7.022 -1.419 -21.480 1.00 57.28 89 THR A O 1
ATOM 757 N N . TYR A 1 90 ? -5.784 0.272 -20.667 1.00 58.34 90 TYR A N 1
ATOM 758 C CA . TYR A 1 90 ? -6.115 0.115 -19.244 1.00 58.34 90 TYR A CA 1
ATOM 759 C C . TYR A 1 90 ? -5.921 -1.318 -18.720 1.00 58.34 90 TYR A C 1
ATOM 761 O O . TYR A 1 90 ? -6.619 -1.765 -17.813 1.00 58.34 90 TYR A O 1
ATOM 769 N N . SER A 1 91 ? -4.970 -2.056 -19.297 1.00 57.53 91 SER A N 1
ATOM 770 C CA . SER A 1 91 ? -4.731 -3.464 -18.983 1.00 57.53 91 SER A CA 1
ATOM 771 C C . SER A 1 91 ? -3.388 -3.646 -18.286 1.00 57.53 91 SER A C 1
ATOM 773 O O . SER A 1 91 ? -2.376 -3.083 -18.715 1.00 57.53 91 SER A O 1
ATOM 775 N N . PHE A 1 92 ? -3.348 -4.487 -17.256 1.00 59.06 92 PHE A N 1
ATOM 776 C CA . PHE A 1 92 ? -2.100 -4.919 -16.633 1.00 59.06 92 PHE A CA 1
ATOM 777 C C . PHE A 1 92 ? -1.346 -5.827 -17.608 1.00 59.06 92 PHE A C 1
ATOM 779 O O . PHE A 1 92 ? -1.827 -6.903 -17.955 1.00 59.06 92 PHE A O 1
ATOM 786 N N . ALA A 1 93 ? -0.182 -5.389 -18.084 1.00 57.75 93 ALA A N 1
ATOM 787 C CA . ALA A 1 93 ? 0.689 -6.215 -18.907 1.00 57.75 93 ALA A CA 1
ATOM 788 C C . ALA A 1 93 ? 1.935 -6.571 -18.092 1.00 57.75 93 ALA A C 1
ATOM 790 O O . ALA A 1 93 ? 2.684 -5.691 -17.666 1.00 57.75 93 ALA A O 1
ATOM 791 N N . VAL A 1 94 ? 2.144 -7.865 -17.861 1.00 59.38 94 VAL A N 1
ATOM 792 C CA . VAL A 1 94 ? 3.378 -8.382 -17.266 1.00 59.38 94 VAL A CA 1
ATOM 793 C C . VAL A 1 94 ? 4.498 -8.273 -18.297 1.00 59.38 94 VAL A C 1
ATOM 795 O O . VAL A 1 94 ? 4.443 -8.911 -19.346 1.00 59.38 94 VAL A O 1
ATOM 798 N N . ALA A 1 95 ? 5.505 -7.443 -18.030 1.00 57.44 95 ALA A N 1
ATOM 799 C CA . ALA A 1 95 ? 6.675 -7.309 -18.896 1.00 57.44 95 ALA A CA 1
ATOM 800 C C . ALA A 1 95 ? 7.731 -8.373 -18.541 1.00 57.44 95 ALA A C 1
ATOM 802 O O . ALA A 1 95 ? 8.886 -8.053 -18.280 1.00 57.44 95 ALA A O 1
ATOM 803 N N . CYS A 1 96 ? 7.320 -9.642 -18.478 1.00 59.09 96 CYS A N 1
ATOM 804 C CA . CYS A 1 96 ? 8.231 -10.761 -18.245 1.00 59.09 96 CYS A CA 1
ATOM 805 C C . CYS A 1 96 ? 9.003 -11.108 -19.522 1.00 59.09 96 CYS A C 1
ATOM 807 O O . CYS A 1 96 ? 8.417 -11.181 -20.603 1.00 59.09 96 CYS A O 1
ATOM 809 N N . LYS A 1 97 ? 10.303 -11.394 -19.384 1.00 53.00 97 LYS A N 1
ATOM 810 C CA . LYS A 1 97 ? 11.161 -11.901 -20.472 1.00 53.00 97 LYS A CA 1
ATOM 811 C C . LYS A 1 97 ? 10.729 -13.296 -20.956 1.00 53.00 97 LYS A C 1
ATOM 813 O O . LYS A 1 97 ? 10.878 -13.609 -22.130 1.00 53.00 97 LYS A O 1
ATOM 818 N N . GLU A 1 98 ? 10.139 -14.085 -20.061 1.00 53.84 98 GLU A N 1
ATOM 819 C CA . GLU A 1 98 ? 9.540 -15.395 -20.316 1.00 53.84 98 GLU A CA 1
ATOM 820 C C . GLU A 1 98 ? 8.058 -15.310 -19.925 1.00 53.84 98 GLU A C 1
ATOM 822 O O . GLU A 1 98 ? 7.714 -15.122 -18.757 1.00 53.84 98 GLU A O 1
ATOM 827 N N . ARG A 1 99 ? 7.150 -15.393 -20.901 1.00 48.44 99 ARG A N 1
ATOM 828 C CA . ARG A 1 99 ? 5.716 -15.511 -20.621 1.00 48.44 99 ARG A CA 1
ATOM 829 C C . ARG A 1 99 ? 5.501 -16.894 -20.016 1.00 48.44 99 ARG A C 1
ATOM 831 O O . ARG A 1 99 ? 5.449 -17.866 -20.762 1.00 48.44 99 ARG A O 1
ATOM 838 N N . HIS A 1 100 ? 5.396 -17.001 -18.691 1.00 47.16 100 HIS A N 1
ATOM 839 C CA . HIS A 1 100 ? 4.956 -18.258 -18.089 1.00 47.16 100 HIS A CA 1
ATOM 840 C C . HIS A 1 100 ? 3.615 -18.637 -18.736 1.00 47.16 100 HIS A C 1
ATOM 842 O O . HIS A 1 100 ? 2.710 -17.792 -18.767 1.00 47.16 100 HIS A O 1
ATOM 848 N N . PRO A 1 101 ? 3.495 -19.837 -19.333 1.00 44.72 101 PRO A N 1
ATOM 849 C CA . PRO A 1 101 ? 2.262 -20.244 -19.973 1.00 44.72 101 PRO A CA 1
ATOM 850 C C . PRO A 1 101 ? 1.198 -20.325 -18.885 1.00 44.72 101 PRO A C 1
ATOM 852 O O . PRO A 1 101 ? 1.229 -21.201 -18.026 1.00 44.72 101 PRO A O 1
ATOM 855 N N . VAL A 1 102 ? 0.272 -19.372 -18.907 1.00 51.28 102 VAL A N 1
ATOM 856 C CA . VAL A 1 102 ? -1.037 -19.552 -18.293 1.00 51.28 102 VAL A CA 1
ATOM 857 C C . VAL A 1 102 ? -1.740 -20.622 -19.121 1.00 51.28 102 VAL A C 1
ATOM 859 O O . VAL A 1 102 ? -2.311 -20.331 -20.170 1.00 51.28 102 VAL A O 1
ATOM 862 N N . SER A 1 103 ? -1.547 -21.874 -18.709 1.00 37.56 103 SER A N 1
ATOM 863 C CA . SER A 1 103 ? -2.385 -23.005 -19.103 1.00 37.56 103 SER A CA 1
ATOM 864 C C . SER A 1 103 ? -3.765 -22.859 -18.485 1.00 37.56 103 SER A C 1
ATOM 866 O O . SER A 1 103 ? -3.793 -22.601 -17.257 1.00 37.56 103 SER A O 1
#

Foldseek 3Di:
DDDDDVVVVVCQVPCQLVVVLVVVLVVVLVVVVVVVVVVVVVVCVVPVPDPCPDPVVNVVVSVVVSVVSSVVSVVLVPDQWNFGQPPVVRDTDTPHPDDPDPD

pLDDT: mean 72.05, std 12.35, range [37.56, 89.06]

Sequence (103 aa):
MAMEDEPYEEFRRVFGPILTINCTFFYEHPLYLTLLMIIQRIYAVFQPFNRHFTTGKLWIYCGIMTLFSWISLLIPFFSDCPVNINQRTYSFAVACKERHPVS

Secondary structure (DSSP, 8-state):
-PPPHHHHHHHHHHTHHHHHHHHHHHHHHHHHHHHHHHHHHHHHHH-TT-TT--HHHHHHHHHHHHHHHHHHHHHHHHSSS-EEEETTTTEEEE--SS-----

Radius of gyration: 19.3 Å; chains: 1; bounding box: 34×36×58 Å

Organism: NCBI:txid1561998